Protein AF-A0A2V8QKJ3-F1 (afdb_monomer)

Mean predicted aligned error: 3.2 Å

Sequence (124 aa):
YQCDEMPAFYSRLSGLQIDMRAESPADVAAVFKAQRELGINSSLLVTVPVPADIEVPAEQLRRVLNDALAGAKRNSVGGRELTPFLLSHMSQHSGGATLRANIALLENNARVAAEIASVMSDMP

Structure (mmCIF, N/CA/C/O backbone):
data_AF-A0A2V8QKJ3-F1
#
_entry.id   AF-A0A2V8QKJ3-F1
#
loop_
_atom_site.group_PDB
_atom_site.id
_atom_site.type_symbol
_atom_site.label_atom_id
_atom_site.label_alt_id
_atom_site.label_comp_id
_atom_site.label_asym_id
_atom_site.label_entity_id
_atom_site.label_seq_id
_atom_site.pdbx_PDB_ins_code
_atom_site.Cartn_x
_atom_site.Cartn_y
_atom_site.Cartn_z
_atom_site.occupancy
_atom_site.B_iso_or_equiv
_atom_site.auth_seq_id
_atom_site.auth_comp_id
_atom_site.auth_asym_id
_atom_site.auth_atom_id
_atom_site.pdbx_PDB_model_num
ATOM 1 N N . TYR A 1 1 ? -5.511 -5.131 5.369 1.00 97.12 1 TYR A N 1
ATOM 2 C CA . TYR A 1 1 ? -6.974 -4.934 5.283 1.00 97.12 1 TYR A CA 1
ATOM 3 C C . TYR A 1 1 ? -7.511 -5.881 4.226 1.00 97.12 1 TYR A C 1
ATOM 5 O O . TYR A 1 1 ? -7.119 -5.750 3.072 1.00 97.12 1 TYR A O 1
ATOM 13 N N . GLN A 1 2 ? -8.329 -6.860 4.626 1.00 96.81 2 GLN A N 1
ATOM 14 C CA . GLN A 1 2 ? -8.912 -7.890 3.751 1.00 96.81 2 GLN A CA 1
ATOM 15 C C . GLN A 1 2 ? -7.873 -8.649 2.898 1.00 96.81 2 GLN A C 1
ATOM 17 O O . GLN A 1 2 ? -8.093 -8.958 1.726 1.00 96.81 2 GLN A O 1
ATOM 22 N N . CYS A 1 3 ? -6.702 -8.917 3.476 1.00 96.06 3 CYS A N 1
ATOM 23 C CA . CYS A 1 3 ? -5.608 -9.655 2.852 1.00 96.06 3 CYS A CA 1
ATOM 24 C C . CYS A 1 3 ? -4.853 -10.449 3.921 1.00 96.06 3 CYS A C 1
ATOM 26 O O . CYS A 1 3 ? -4.886 -10.059 5.085 1.00 96.06 3 CYS A O 1
ATOM 28 N N . ASP A 1 4 ? -4.193 -11.536 3.521 1.00 96.31 4 ASP A N 1
ATOM 29 C CA . ASP A 1 4 ? -3.352 -12.370 4.402 1.00 96.31 4 ASP A CA 1
ATOM 30 C C . ASP A 1 4 ? -1.853 -12.063 4.229 1.00 96.31 4 ASP A C 1
ATOM 32 O O . ASP A 1 4 ? -1.022 -12.392 5.071 1.00 96.31 4 ASP A O 1
ATOM 36 N N . GLU A 1 5 ? -1.505 -11.377 3.140 1.00 95.88 5 GLU A N 1
ATOM 37 C CA . GLU A 1 5 ? -0.143 -10.968 2.813 1.00 95.88 5 GLU A CA 1
ATOM 38 C C . GLU A 1 5 ? 0.003 -9.448 2.785 1.00 95.88 5 GLU A C 1
ATOM 40 O O . GLU A 1 5 ? -0.952 -8.709 2.521 1.00 95.88 5 GLU A O 1
ATOM 45 N N . MET A 1 6 ? 1.225 -8.978 3.034 1.00 95.69 6 MET A N 1
ATOM 46 C CA . MET A 1 6 ? 1.620 -7.597 2.813 1.00 95.69 6 MET A CA 1
ATOM 47 C C . MET A 1 6 ? 1.566 -7.330 1.303 1.00 95.69 6 MET A C 1
ATOM 49 O O . MET A 1 6 ? 2.325 -7.946 0.561 1.00 95.69 6 MET A O 1
ATOM 53 N N . PRO A 1 7 ? 0.723 -6.420 0.801 1.00 95.31 7 PRO A N 1
ATOM 54 C CA . PRO A 1 7 ? 0.672 -6.120 -0.623 1.00 95.31 7 PRO A CA 1
ATOM 55 C C . PRO A 1 7 ? 1.991 -5.511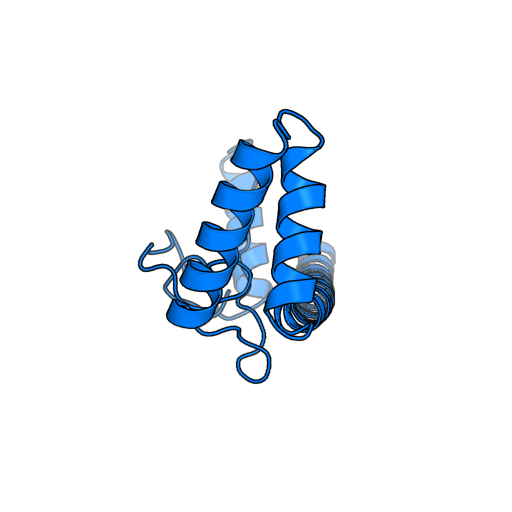 -1.114 1.00 95.31 7 PRO A C 1
ATOM 57 O O . PRO A 1 7 ? 2.537 -4.596 -0.494 1.00 95.31 7 PRO A O 1
ATOM 60 N N . ALA A 1 8 ? 2.480 -5.965 -2.267 1.00 94.38 8 ALA A N 1
ATOM 61 C CA . ALA A 1 8 ? 3.707 -5.489 -2.907 1.00 94.38 8 ALA A CA 1
ATOM 62 C C . ALA A 1 8 ? 3.470 -4.237 -3.774 1.00 94.38 8 ALA A C 1
ATOM 64 O O . ALA A 1 8 ? 3.960 -4.141 -4.902 1.00 94.38 8 ALA A O 1
ATOM 65 N N . PHE A 1 9 ? 2.715 -3.271 -3.246 1.00 94.56 9 PHE A N 1
ATOM 66 C CA . PHE A 1 9 ? 2.363 -1.999 -3.887 1.00 94.56 9 PHE A CA 1
ATOM 67 C C . PHE A 1 9 ? 1.563 -2.159 -5.198 1.00 94.56 9 PHE A C 1
ATOM 69 O O . PHE A 1 9 ? 0.349 -1.992 -5.194 1.00 94.56 9 PHE A O 1
ATOM 76 N N . TYR A 1 10 ? 2.213 -2.529 -6.305 1.00 95.69 10 TYR A N 1
ATOM 77 C CA . TYR A 1 10 ? 1.569 -2.776 -7.603 1.00 95.69 10 TYR A CA 1
ATOM 78 C C . TYR A 1 10 ? 0.996 -4.188 -7.755 1.00 95.69 10 TYR A C 1
ATOM 80 O O . TYR A 1 10 ? 0.202 -4.418 -8.666 1.00 95.69 10 TYR A O 1
ATOM 88 N N . SER A 1 11 ? 1.418 -5.120 -6.898 1.00 94.12 11 SER A N 1
ATOM 89 C CA . SER A 1 11 ? 0.922 -6.498 -6.851 1.00 94.12 11 SER A CA 1
ATOM 90 C C . SER A 1 11 ? 0.259 -6.766 -5.504 1.00 94.12 11 SER A C 1
ATOM 92 O O . SER A 1 11 ? 0.686 -6.252 -4.468 1.00 94.12 11 SER A O 1
ATOM 94 N N . ARG A 1 12 ? -0.791 -7.582 -5.501 1.00 93.81 12 ARG A N 1
ATOM 95 C CA . ARG A 1 12 ? -1.544 -7.949 -4.298 1.00 93.81 12 ARG A CA 1
ATOM 96 C C . ARG A 1 12 ? -0.787 -8.944 -3.428 1.00 93.81 12 ARG A C 1
ATOM 98 O O . ARG A 1 12 ? -0.977 -8.939 -2.217 1.00 93.81 12 ARG A O 1
ATOM 105 N N . LEU A 1 13 ? 0.058 -9.766 -4.046 1.00 91.38 13 LEU A N 1
ATOM 106 C CA . LEU A 1 13 ? 0.829 -10.817 -3.388 1.00 91.38 13 LEU A CA 1
ATOM 107 C C . LEU A 1 13 ? 2.301 -10.416 -3.283 1.00 91.38 13 LEU A C 1
ATOM 109 O O . LEU A 1 13 ? 2.878 -9.897 -4.242 1.00 91.38 13 LEU A O 1
ATOM 113 N N . SER A 1 14 ? 2.908 -10.684 -2.131 1.00 92.06 14 SER A N 1
ATOM 114 C CA . SER A 1 14 ? 4.346 -10.483 -1.896 1.00 92.06 14 SER A CA 1
ATOM 115 C C . SER A 1 14 ? 5.054 -11.740 -1.396 1.00 92.06 14 SER A C 1
ATOM 117 O O . SER A 1 14 ? 6.283 -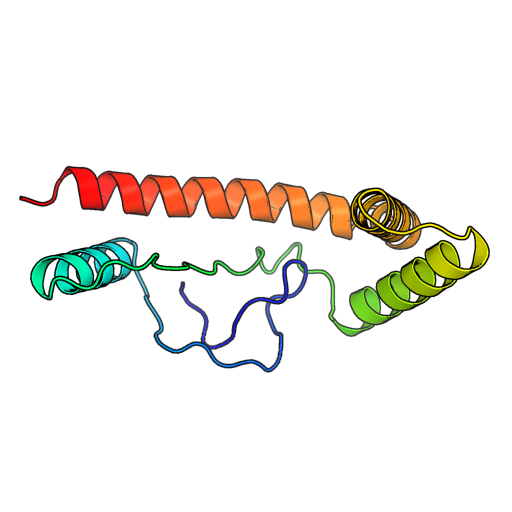11.791 -1.422 1.00 92.06 14 SER A O 1
ATOM 119 N N . GLY A 1 15 ? 4.301 -12.738 -0.927 1.00 92.75 15 GLY A N 1
ATOM 120 C CA . GLY A 1 15 ? 4.812 -13.879 -0.174 1.00 92.75 15 GLY A CA 1
ATOM 121 C C . GLY A 1 15 ? 5.1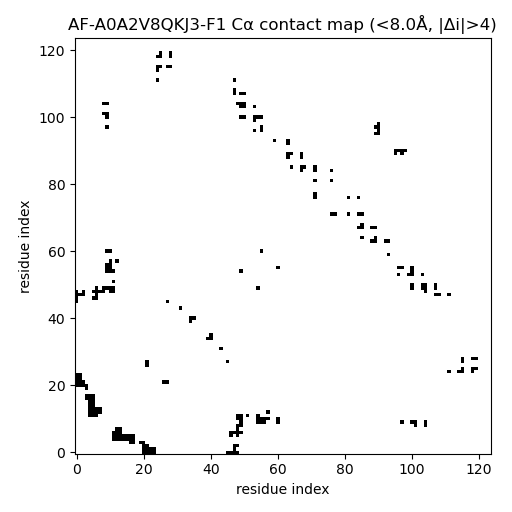55 -13.560 1.286 1.00 92.75 15 GLY A C 1
ATOM 122 O O . GLY A 1 15 ? 5.623 -14.445 2.000 1.00 92.75 15 GLY A O 1
ATOM 123 N N . LEU A 1 16 ? 4.939 -12.324 1.750 1.00 94.94 16 LEU A N 1
ATOM 124 C CA . LEU A 1 16 ? 5.169 -11.910 3.135 1.00 94.94 16 LEU A CA 1
ATOM 125 C C . LEU A 1 16 ? 3.836 -11.870 3.881 1.00 94.94 16 LEU A C 1
ATOM 127 O O . LEU A 1 16 ? 2.948 -11.108 3.510 1.00 94.94 16 LEU A O 1
ATOM 131 N N . GLN A 1 17 ? 3.695 -12.674 4.933 1.00 97.19 17 GLN A N 1
ATOM 132 C CA . GLN A 1 17 ? 2.486 -12.705 5.763 1.00 97.19 17 GLN A CA 1
ATOM 133 C C . GLN A 1 17 ? 2.349 -11.421 6.595 1.00 97.19 17 GLN A C 1
ATOM 135 O O . GLN A 1 17 ? 3.357 -10.824 6.979 1.00 97.19 17 GLN A O 1
ATOM 140 N N . ILE A 1 18 ? 1.112 -11.007 6.880 1.00 95.94 18 ILE A N 1
ATOM 141 C CA . ILE A 1 18 ? 0.839 -9.929 7.845 1.00 95.94 18 ILE A CA 1
ATOM 142 C C . ILE A 1 18 ? 0.627 -10.475 9.257 1.00 95.94 18 ILE A C 1
ATOM 144 O O . ILE A 1 18 ? 0.217 -11.619 9.437 1.00 95.94 18 ILE A O 1
ATOM 148 N N . ASP A 1 19 ? 0.839 -9.619 10.256 1.00 93.94 19 ASP A N 1
ATOM 149 C CA . ASP A 1 19 ? 0.655 -9.978 11.667 1.00 93.94 19 ASP A CA 1
ATOM 150 C C . ASP A 1 19 ? -0.821 -10.183 12.038 1.00 93.94 19 ASP A C 1
ATOM 152 O O . ASP A 1 19 ? -1.159 -11.024 12.869 1.00 93.94 19 ASP A O 1
ATOM 156 N N . MET A 1 20 ? -1.710 -9.386 11.437 1.00 95.31 20 MET A N 1
ATOM 157 C CA . MET A 1 20 ? -3.139 -9.401 11.728 1.00 95.31 20 MET A CA 1
ATOM 158 C C . MET A 1 20 ? -3.954 -8.991 10.506 1.00 95.31 20 MET A C 1
ATOM 160 O O . MET A 1 20 ? -3.683 -7.977 9.859 1.00 95.31 20 MET A O 1
ATOM 164 N N . ARG A 1 21 ? -5.016 -9.751 10.245 1.00 97.25 21 ARG A N 1
ATOM 165 C CA . ARG A 1 21 ? -6.023 -9.428 9.240 1.00 97.25 21 ARG A CA 1
ATOM 166 C C . ARG A 1 21 ? -7.197 -8.678 9.872 1.00 97.25 21 ARG A C 1
ATOM 168 O O . ARG A 1 21 ? -7.696 -9.063 10.922 1.00 97.25 21 ARG A O 1
ATOM 175 N N . ALA A 1 22 ? -7.626 -7.613 9.203 1.00 97.88 22 ALA A N 1
ATOM 176 C CA . ALA A 1 22 ? -8.810 -6.822 9.533 1.00 97.88 22 ALA A CA 1
ATOM 177 C C . ALA A 1 22 ? -9.795 -6.899 8.363 1.00 97.88 22 ALA A C 1
ATOM 179 O O . ALA A 1 22 ? -9.366 -6.732 7.216 1.00 97.88 22 ALA A O 1
ATOM 180 N N . GLU A 1 23 ? -11.076 -7.138 8.638 1.00 97.88 23 GLU A N 1
ATOM 181 C CA . GLU A 1 23 ? -12.132 -7.267 7.625 1.00 97.88 23 GLU A CA 1
ATOM 182 C C . GLU A 1 23 ? -12.900 -5.959 7.413 1.00 97.88 23 GLU A C 1
ATOM 184 O O . GLU A 1 23 ? -13.482 -5.752 6.347 1.00 97.88 23 GLU A O 1
ATOM 189 N N . SER A 1 24 ? -12.888 -5.068 8.407 1.00 98.19 24 SER A N 1
ATOM 190 C CA . SER A 1 24 ? -13.642 -3.816 8.402 1.00 98.19 24 SER A CA 1
ATOM 191 C C . SER A 1 24 ? -12.847 -2.626 8.963 1.00 98.19 24 SER A C 1
ATOM 193 O O . SER A 1 24 ? -11.852 -2.815 9.672 1.00 98.19 24 SER A O 1
ATOM 195 N N . PRO A 1 25 ? -13.269 -1.374 8.684 1.00 98.19 25 PRO A N 1
ATOM 196 C CA . PRO A 1 25 ? -12.663 -0.190 9.296 1.00 98.19 25 PRO A CA 1
ATOM 197 C C . PRO A 1 25 ? -12.780 -0.196 10.828 1.00 98.19 25 PRO A C 1
ATOM 199 O O . PRO A 1 25 ? -11.880 0.280 11.517 1.00 98.19 25 PRO A O 1
ATOM 202 N N . ALA A 1 26 ? -13.853 -0.794 11.362 1.00 97.88 26 ALA A N 1
ATOM 203 C CA . ALA A 1 26 ? -14.065 -0.953 12.797 1.00 97.88 26 ALA A CA 1
ATOM 204 C C . ALA A 1 26 ? -13.035 -1.883 13.448 1.00 97.88 26 ALA A C 1
ATOM 206 O O . ALA A 1 26 ? -12.564 -1.579 14.542 1.00 97.88 26 ALA A O 1
ATOM 207 N N . ASP A 1 27 ? -12.616 -2.952 12.765 1.00 97.88 27 ASP A N 1
ATOM 208 C CA . ASP A 1 27 ? -11.560 -3.837 13.272 1.00 97.88 27 ASP A CA 1
ATOM 209 C C . ASP A 1 27 ? -10.240 -3.072 13.426 1.00 97.88 27 ASP A C 1
ATOM 211 O O . ASP A 1 27 ? -9.564 -3.174 14.448 1.00 97.88 27 ASP A O 1
ATOM 215 N N . VAL A 1 28 ? -9.889 -2.251 12.429 1.00 97.94 28 VAL A N 1
ATOM 216 C CA . VAL A 1 28 ? -8.677 -1.419 12.469 1.00 97.94 28 VAL A CA 1
ATOM 217 C C . VAL A 1 28 ? -8.750 -0.405 13.612 1.00 97.94 28 VAL A C 1
ATOM 219 O O . VAL A 1 28 ? -7.791 -0.261 14.373 1.00 97.94 28 VAL A O 1
ATOM 222 N N . ALA A 1 29 ? -9.888 0.278 13.754 1.00 97.06 29 ALA A N 1
ATOM 223 C CA . ALA A 1 29 ? -10.110 1.252 14.817 1.00 97.06 29 ALA A CA 1
ATOM 224 C C . ALA A 1 29 ? -10.027 0.606 16.214 1.00 97.06 29 ALA A C 1
ATOM 226 O O . ALA A 1 29 ? -9.402 1.165 17.116 1.00 97.06 29 ALA A O 1
ATOM 227 N N . ALA A 1 30 ? -10.572 -0.604 16.381 1.00 96.25 30 ALA A N 1
ATOM 228 C CA . ALA A 1 30 ? -10.493 -1.367 17.624 1.00 96.25 30 ALA A CA 1
ATOM 229 C C . ALA A 1 30 ? -9.047 -1.744 17.987 1.00 96.25 30 ALA A C 1
ATOM 231 O O . ALA A 1 30 ? -8.639 -1.561 19.134 1.00 96.25 30 ALA A O 1
ATOM 232 N N . VAL A 1 31 ? -8.247 -2.199 17.014 1.00 96.19 31 VAL A N 1
ATOM 233 C CA . VAL A 1 31 ? -6.815 -2.488 17.221 1.00 96.19 31 VAL A CA 1
ATOM 234 C C . VAL A 1 31 ? -6.064 -1.228 17.640 1.00 96.19 31 VAL A C 1
ATOM 236 O O . VAL A 1 31 ? -5.287 -1.258 18.596 1.00 96.19 31 VAL A O 1
ATOM 239 N N . PHE A 1 32 ? -6.312 -0.107 16.961 1.00 95.94 32 PHE A N 1
ATOM 240 C CA . PHE A 1 32 ? -5.680 1.162 17.306 1.00 95.94 32 PHE A CA 1
ATOM 241 C C . PHE A 1 32 ? -6.069 1.638 18.713 1.00 95.94 32 PHE A C 1
ATOM 243 O O . PHE A 1 32 ? -5.197 2.052 19.477 1.00 95.94 32 PHE A O 1
ATOM 250 N N . LYS A 1 33 ? -7.349 1.539 19.095 1.00 94.88 33 LYS A N 1
ATOM 251 C CA . LYS A 1 33 ? -7.818 1.884 20.445 1.00 94.88 33 LYS A CA 1
ATOM 252 C C . LYS A 1 33 ? -7.160 1.008 21.510 1.00 94.88 33 LYS A C 1
ATOM 254 O O . LYS A 1 33 ? -6.582 1.547 22.450 1.00 94.88 33 LYS A O 1
ATOM 259 N N . ALA A 1 34 ? -7.147 -0.310 21.318 1.00 95.38 34 ALA A N 1
ATOM 260 C CA . ALA A 1 34 ? -6.492 -1.237 22.240 1.00 95.38 34 ALA A CA 1
ATOM 261 C C . ALA A 1 34 ? -4.991 -0.931 22.390 1.00 95.38 34 ALA A C 1
ATOM 263 O O . ALA A 1 34 ? -4.464 -0.919 23.502 1.00 95.38 34 ALA A O 1
ATOM 264 N N . GLN A 1 35 ? -4.302 -0.605 21.289 1.00 95.75 35 GLN A N 1
ATOM 265 C CA . GLN A 1 35 ? -2.904 -0.168 21.322 1.00 95.75 35 GLN A CA 1
ATOM 266 C C . GLN A 1 35 ? -2.716 1.067 22.226 1.00 95.75 35 GLN A C 1
ATOM 268 O O . GLN A 1 35 ? -1.766 1.109 23.011 1.00 95.75 35 GLN A O 1
ATOM 273 N N . ARG A 1 36 ? -3.620 2.057 22.150 1.00 94.62 36 ARG A N 1
ATOM 274 C CA . ARG A 1 36 ? -3.573 3.264 22.998 1.00 94.62 36 ARG A CA 1
ATOM 275 C C . ARG A 1 36 ? -3.867 2.966 24.462 1.00 94.62 36 ARG A C 1
ATOM 277 O O . ARG A 1 36 ? -3.141 3.455 25.322 1.00 94.62 36 ARG A O 1
ATOM 284 N N . GLU A 1 37 ? -4.889 2.166 24.743 1.00 95.88 37 GLU A N 1
ATOM 285 C CA . GLU A 1 37 ? -5.290 1.795 26.108 1.00 95.88 37 GLU A CA 1
ATOM 286 C C . GLU A 1 37 ? -4.196 1.006 26.840 1.00 95.88 37 GLU A C 1
ATOM 288 O O . GLU A 1 37 ? -4.013 1.168 28.045 1.00 95.88 37 GLU A O 1
ATOM 293 N N . LEU A 1 38 ? -3.405 0.217 26.106 1.00 97.31 38 LEU A N 1
ATOM 294 C CA . LEU A 1 38 ? -2.231 -0.489 26.630 1.00 97.31 38 LEU A CA 1
ATOM 295 C C . LEU A 1 38 ? -0.985 0.403 26.788 1.00 97.31 38 LEU A C 1
ATOM 297 O O . LEU A 1 38 ? 0.064 -0.081 27.211 1.00 97.31 38 LEU A O 1
ATOM 301 N N . GLY A 1 39 ? -1.058 1.689 26.430 1.00 97.12 39 GLY A N 1
ATOM 302 C CA . GLY A 1 39 ? 0.080 2.611 26.489 1.00 97.12 39 GLY A CA 1
ATOM 303 C C . GLY A 1 39 ? 1.174 2.325 25.452 1.00 97.12 39 GLY A C 1
ATOM 304 O O . GLY A 1 39 ? 2.314 2.765 25.621 1.00 97.12 39 GLY A O 1
ATOM 305 N N . ILE A 1 40 ? 0.862 1.591 24.377 1.00 97.06 40 ILE A N 1
ATOM 306 C CA . ILE A 1 40 ? 1.821 1.260 23.318 1.00 97.06 40 ILE A CA 1
ATOM 307 C C . ILE A 1 40 ? 1.961 2.461 22.373 1.00 97.06 40 ILE A C 1
ATOM 309 O O . ILE A 1 40 ? 1.112 2.743 21.525 1.00 97.06 40 ILE A O 1
ATOM 313 N N . ASN A 1 41 ? 3.081 3.170 22.495 1.00 93.69 41 ASN A N 1
ATOM 314 C CA . ASN A 1 41 ? 3.376 4.370 21.713 1.00 93.69 41 ASN A CA 1
ATOM 315 C C . ASN A 1 41 ? 4.092 4.048 20.390 1.00 93.69 41 ASN A C 1
ATOM 317 O O . ASN A 1 41 ? 5.248 4.416 20.194 1.00 93.69 41 ASN A O 1
ATOM 321 N N . SER A 1 42 ? 3.406 3.370 19.470 1.00 94.38 42 SER A N 1
ATOM 322 C CA . SER A 1 42 ? 3.904 3.097 18.110 1.00 94.38 42 SER A CA 1
ATOM 323 C C . SER A 1 42 ? 2.832 3.355 17.050 1.00 94.38 42 SER A C 1
ATOM 325 O O . SER A 1 42 ? 1.668 3.538 17.382 1.00 94.38 42 SER A O 1
ATOM 327 N N . SER A 1 43 ? 3.197 3.426 15.771 1.00 94.81 43 SER A N 1
ATOM 328 C CA . SER A 1 43 ? 2.221 3.561 14.679 1.00 94.81 43 SER A CA 1
ATOM 329 C C . SER A 1 43 ? 1.569 2.218 14.340 1.00 94.81 43 SER A C 1
ATOM 331 O O . SER A 1 43 ? 2.192 1.171 14.498 1.00 94.81 43 SER A O 1
ATOM 333 N N . LEU A 1 44 ? 0.338 2.258 13.823 1.00 95.56 44 LEU A N 1
ATOM 334 C CA . LEU A 1 44 ? -0.318 1.115 13.186 1.00 95.56 44 LEU A CA 1
ATOM 335 C C . LEU A 1 44 ? -0.213 1.273 11.664 1.00 95.56 44 LEU A C 1
ATOM 337 O O . LEU A 1 44 ? -0.743 2.233 11.105 1.00 95.56 44 LEU A O 1
ATOM 341 N N . LEU A 1 45 ? 0.480 0.351 10.994 1.00 96.94 45 LEU A N 1
ATOM 342 C CA . LEU A 1 45 ? 0.555 0.320 9.534 1.00 96.94 45 LEU A CA 1
ATOM 343 C C . LEU A 1 45 ? -0.607 -0.507 8.980 1.00 96.94 45 LEU A C 1
ATOM 345 O O . LEU A 1 45 ? -0.654 -1.720 9.163 1.00 96.94 45 LEU A O 1
ATOM 349 N N . VAL A 1 46 ? -1.521 0.143 8.263 1.00 97.62 46 VAL A N 1
ATOM 350 C CA . VAL A 1 46 ? -2.630 -0.528 7.578 1.00 97.62 46 VAL A CA 1
ATOM 351 C C . VAL A 1 46 ? -2.268 -0.690 6.113 1.00 97.62 46 VAL A C 1
ATOM 353 O O . VAL A 1 46 ? -2.158 0.286 5.374 1.00 97.62 46 VAL A O 1
ATOM 356 N N . THR A 1 47 ? -2.085 -1.929 5.680 1.00 97.00 47 THR A N 1
ATOM 357 C CA . THR A 1 47 ? -1.829 -2.238 4.277 1.00 97.00 47 THR A CA 1
ATOM 358 C C . THR A 1 47 ? -3.133 -2.541 3.548 1.00 97.00 47 THR A C 1
ATOM 360 O O . THR A 1 47 ? -3.979 -3.299 4.035 1.00 97.00 47 THR A O 1
ATOM 363 N N . VAL A 1 48 ? -3.311 -1.943 2.372 1.00 97.25 48 VAL A N 1
ATOM 364 C CA . VAL A 1 48 ? -4.489 -2.139 1.521 1.00 97.25 48 VAL A CA 1
ATOM 365 C C . VAL A 1 48 ? -4.003 -2.632 0.158 1.00 97.25 48 VAL A C 1
ATOM 367 O O . VAL A 1 48 ? -3.128 -2.000 -0.435 1.00 97.25 48 VAL A O 1
ATOM 370 N N . PRO A 1 49 ? -4.499 -3.776 -0.339 1.00 96.56 49 PRO A N 1
ATOM 371 C CA . PRO A 1 49 ? -4.074 -4.285 -1.633 1.00 96.56 49 PRO A CA 1
ATOM 372 C C . PRO A 1 49 ? -4.592 -3.398 -2.771 1.00 96.56 49 PRO A C 1
ATOM 374 O O . PRO A 1 49 ? -5.699 -2.859 -2.702 1.00 96.56 49 PRO A O 1
ATOM 377 N N . VAL A 1 50 ? -3.807 -3.288 -3.845 1.00 96.56 50 VAL A N 1
ATOM 378 C CA . VAL A 1 50 ? -4.249 -2.662 -5.101 1.00 96.56 50 VAL A CA 1
ATOM 379 C C . VAL A 1 50 ? -5.530 -3.345 -5.614 1.00 96.56 50 VAL A C 1
ATOM 381 O O . VAL A 1 50 ? -5.669 -4.566 -5.443 1.00 96.56 50 VAL A O 1
ATOM 384 N N . PRO A 1 51 ? -6.485 -2.609 -6.218 1.00 95.56 51 PRO A N 1
ATOM 385 C CA . PRO A 1 51 ? -7.648 -3.220 -6.858 1.00 95.56 51 PRO A CA 1
ATOM 386 C C . PRO A 1 51 ? -7.240 -4.326 -7.846 1.00 95.56 51 PRO A C 1
ATOM 388 O O . PRO A 1 51 ? -6.245 -4.203 -8.557 1.00 95.56 51 PRO A O 1
ATOM 391 N N . ALA A 1 52 ? -7.966 -5.446 -7.839 1.00 94.75 52 ALA A N 1
ATOM 392 C CA . ALA A 1 52 ? -7.562 -6.655 -8.566 1.00 94.75 52 ALA A CA 1
ATOM 393 C C . ALA A 1 52 ? -7.585 -6.486 -10.095 1.00 94.75 52 ALA A C 1
ATOM 395 O O . ALA A 1 52 ? -6.824 -7.133 -10.805 1.00 94.75 52 ALA A O 1
ATOM 396 N N . ASP A 1 53 ? -8.439 -5.602 -10.597 1.00 95.38 53 ASP A N 1
ATOM 397 C CA . ASP A 1 53 ? -8.601 -5.272 -12.012 1.00 95.38 53 ASP A CA 1
ATOM 398 C C . ASP A 1 53 ? -7.457 -4.418 -12.581 1.00 95.38 53 ASP A C 1
ATOM 400 O O . ASP A 1 53 ? -7.252 -4.399 -13.796 1.00 95.38 53 ASP A O 1
ATOM 404 N N . ILE A 1 54 ? -6.694 -3.739 -11.719 1.00 96.00 54 ILE A N 1
ATOM 405 C CA . ILE A 1 54 ? -5.576 -2.866 -12.111 1.00 96.00 54 ILE A CA 1
ATOM 406 C C . ILE A 1 54 ? -4.217 -3.359 -11.592 1.00 96.00 54 ILE A C 1
ATOM 408 O O . ILE A 1 54 ? -3.207 -2.664 -11.717 1.00 96.00 54 ILE A O 1
ATOM 412 N N . GLU A 1 55 ? -4.178 -4.561 -11.016 1.00 96.00 55 GLU A N 1
ATOM 413 C CA . GLU A 1 55 ? -2.953 -5.183 -10.525 1.00 96.00 55 GLU A CA 1
ATOM 414 C C . GLU A 1 55 ? -1.914 -5.348 -11.648 1.00 96.00 55 GLU A C 1
ATOM 416 O O . GLU A 1 55 ? -2.220 -5.785 -12.760 1.00 96.00 55 GLU A O 1
ATOM 421 N N . VAL A 1 56 ? -0.647 -5.048 -11.344 1.00 95.56 56 VAL A N 1
ATOM 422 C CA . VAL A 1 56 ? 0.480 -5.406 -12.210 1.00 95.56 56 VAL A CA 1
ATOM 423 C C . VAL A 1 56 ? 0.982 -6.791 -11.794 1.00 95.56 56 VAL A C 1
ATOM 425 O O . VAL A 1 56 ? 1.439 -6.942 -10.657 1.00 95.56 56 VAL A O 1
ATOM 428 N N . PRO A 1 57 ? 0.970 -7.803 -12.683 1.00 92.19 57 PRO A N 1
ATOM 429 C CA . PRO A 1 57 ? 1.449 -9.141 -12.351 1.00 92.19 57 PRO A CA 1
ATOM 430 C C . PRO A 1 57 ? 2.897 -9.130 -11.856 1.00 92.19 57 PRO A C 1
ATOM 432 O O . PRO A 1 57 ? 3.756 -8.478 -12.457 1.00 92.19 57 PRO A O 1
ATOM 435 N N . ALA A 1 58 ? 3.195 -9.916 -10.819 1.00 88.94 58 ALA A N 1
ATOM 436 C CA . ALA A 1 58 ? 4.512 -9.942 -10.174 1.00 88.94 58 ALA A CA 1
ATOM 437 C C . ALA A 1 58 ? 5.672 -10.189 -11.160 1.00 88.94 58 ALA A C 1
ATOM 439 O O . ALA A 1 58 ? 6.714 -9.540 -11.084 1.00 88.94 58 ALA A O 1
ATOM 440 N N . GLU A 1 59 ? 5.485 -11.072 -12.145 1.00 90.44 59 GLU A N 1
ATOM 441 C CA . GLU A 1 59 ? 6.492 -11.351 -13.180 1.00 90.44 59 GLU A CA 1
ATOM 442 C C . GLU A 1 59 ? 6.712 -10.175 -14.145 1.00 90.44 59 GLU A C 1
ATOM 444 O O . GLU A 1 59 ? 7.827 -9.933 -14.612 1.00 90.44 59 GLU A O 1
ATOM 449 N N . GLN A 1 60 ? 5.666 -9.406 -14.459 1.00 91.50 60 GLN A N 1
ATOM 450 C CA . GLN A 1 60 ? 5.819 -8.169 -15.225 1.00 91.50 60 GLN A CA 1
ATOM 451 C C . GLN A 1 60 ? 6.535 -7.109 -14.387 1.00 91.50 60 GLN A C 1
ATOM 453 O O . GLN A 1 60 ? 7.481 -6.492 -14.877 1.00 91.50 60 GLN A O 1
ATOM 458 N N . LEU A 1 61 ? 6.128 -6.944 -13.125 1.00 92.38 61 LEU A N 1
ATOM 459 C CA . LEU A 1 61 ? 6.718 -5.985 -12.199 1.00 92.38 61 LEU A CA 1
ATOM 460 C C . LEU A 1 61 ? 8.215 -6.247 -11.983 1.00 92.38 61 LEU A C 1
ATOM 462 O O . LEU A 1 61 ? 9.023 -5.324 -12.079 1.00 92.38 61 LEU A O 1
ATOM 466 N N . ARG A 1 62 ? 8.597 -7.511 -11.762 1.00 92.88 62 ARG A N 1
ATOM 467 C CA . ARG A 1 62 ? 9.994 -7.920 -11.567 1.00 92.88 62 ARG A CA 1
ATOM 468 C C . ARG A 1 62 ? 10.856 -7.595 -12.783 1.00 92.88 62 ARG A C 1
ATOM 470 O O . ARG A 1 62 ? 11.967 -7.098 -12.617 1.00 92.88 62 ARG A O 1
ATOM 477 N N . ARG A 1 63 ? 10.345 -7.828 -13.998 1.00 94.94 63 ARG A N 1
ATOM 478 C CA . ARG A 1 63 ? 11.049 -7.474 -15.241 1.00 94.94 63 ARG A CA 1
ATOM 479 C C . ARG A 1 63 ? 11.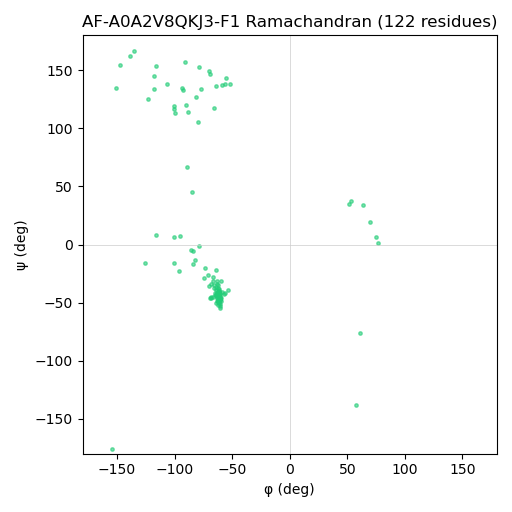304 -5.969 -15.332 1.00 94.94 63 ARG A C 1
ATOM 481 O O . ARG A 1 63 ? 12.459 -5.565 -15.414 1.00 94.94 63 ARG A O 1
ATOM 488 N N . VAL A 1 64 ? 10.260 -5.143 -15.219 1.00 96.06 64 VAL A N 1
ATOM 489 C CA . VAL A 1 64 ? 10.416 -3.682 -15.360 1.00 96.06 64 VAL A CA 1
ATOM 490 C C . VAL A 1 64 ? 11.236 -3.054 -14.228 1.00 96.06 64 VAL A C 1
ATOM 492 O O . VAL A 1 64 ? 11.940 -2.074 -14.467 1.00 96.06 64 VAL A O 1
ATOM 495 N N . LEU A 1 65 ? 11.185 -3.612 -13.012 1.00 96.19 65 LEU A N 1
ATOM 496 C CA . LEU A 1 65 ? 12.014 -3.172 -11.888 1.00 96.19 65 LEU A CA 1
ATOM 497 C C . LEU A 1 65 ? 13.494 -3.499 -12.119 1.00 96.19 65 LEU A C 1
ATOM 499 O O . LEU A 1 65 ? 14.344 -2.636 -11.914 1.00 96.19 65 LEU A O 1
ATOM 503 N N . ASN A 1 66 ? 13.810 -4.715 -12.570 1.00 97.38 66 ASN A N 1
ATOM 504 C CA . ASN A 1 66 ? 15.187 -5.104 -12.878 1.00 97.38 66 ASN A CA 1
ATOM 505 C C . ASN A 1 66 ? 15.777 -4.234 -13.995 1.00 97.38 66 ASN A C 1
ATOM 507 O O . ASN A 1 66 ? 16.911 -3.762 -13.874 1.00 97.38 66 ASN A O 1
ATOM 511 N N . ASP A 1 67 ? 14.991 -3.957 -15.036 1.00 97.31 67 ASP A N 1
ATOM 512 C CA . ASP A 1 67 ? 15.397 -3.063 -16.120 1.00 97.31 67 ASP A CA 1
ATOM 513 C C . ASP A 1 67 ? 15.632 -1.633 -15.612 1.00 97.31 67 ASP A C 1
ATOM 515 O O . ASP A 1 67 ? 16.639 -1.010 -15.964 1.00 97.31 67 ASP A O 1
ATOM 519 N N . ALA A 1 68 ? 14.761 -1.135 -14.727 1.00 97.69 68 ALA A N 1
ATOM 520 C CA . ALA A 1 68 ? 14.904 0.178 -14.102 1.00 97.69 68 ALA A CA 1
ATOM 521 C C . ALA A 1 68 ? 16.149 0.265 -13.204 1.00 97.69 68 ALA A C 1
ATOM 523 O O . ALA A 1 68 ? 16.902 1.232 -13.293 1.00 97.69 68 ALA A O 1
ATOM 524 N N . LEU A 1 69 ? 16.428 -0.754 -12.387 1.00 98.06 69 LEU A N 1
ATOM 525 C CA . LEU A 1 69 ? 17.633 -0.816 -11.552 1.00 98.06 69 LEU A CA 1
ATOM 526 C C . LEU A 1 69 ? 18.909 -0.850 -12.405 1.00 98.06 69 LEU A C 1
ATOM 528 O O . LEU A 1 69 ? 19.878 -0.145 -12.112 1.00 98.06 69 LEU A O 1
ATOM 532 N N . ALA A 1 70 ? 18.904 -1.617 -13.498 1.00 97.94 70 ALA A N 1
ATOM 533 C CA . ALA A 1 70 ? 20.005 -1.629 -14.455 1.00 97.94 70 ALA A CA 1
ATOM 534 C C . ALA A 1 70 ? 20.173 -0.259 -15.138 1.00 97.94 70 ALA A C 1
ATOM 536 O O . ALA A 1 70 ? 21.299 0.207 -15.321 1.00 97.94 70 ALA A O 1
ATOM 537 N N . GLY A 1 71 ? 19.066 0.411 -15.473 1.00 97.38 71 GLY A N 1
ATOM 538 C CA . GLY A 1 71 ? 19.047 1.780 -15.985 1.00 97.38 71 GLY A CA 1
ATOM 539 C C . GLY A 1 71 ? 19.645 2.786 -15.004 1.00 97.38 71 GLY A C 1
ATOM 540 O O . GLY A 1 71 ? 20.505 3.573 -15.399 1.00 97.38 71 GLY A O 1
ATOM 541 N N . ALA A 1 72 ? 19.264 2.724 -13.729 1.00 98.19 72 ALA A N 1
ATOM 542 C CA . ALA A 1 72 ? 19.784 3.609 -12.689 1.00 98.19 72 ALA A CA 1
ATOM 543 C C . ALA A 1 72 ? 21.299 3.435 -12.534 1.00 98.19 72 ALA A C 1
ATOM 545 O O . ALA A 1 72 ? 22.038 4.418 -12.527 1.00 98.19 72 ALA A O 1
ATOM 546 N N . LYS A 1 73 ? 21.775 2.181 -12.524 1.00 97.75 73 LYS A N 1
ATOM 547 C CA . LYS A 1 73 ? 23.206 1.860 -12.457 1.00 97.75 73 LYS A CA 1
ATOM 548 C C . LYS A 1 73 ? 23.984 2.401 -13.660 1.00 97.75 73 LYS A C 1
ATOM 550 O O . LYS A 1 73 ? 25.052 2.971 -13.470 1.00 97.75 73 LYS A O 1
ATOM 555 N N . ARG A 1 74 ? 23.463 2.249 -14.886 1.00 97.69 74 ARG A N 1
ATOM 556 C CA . ARG A 1 74 ? 24.110 2.775 -16.107 1.00 97.69 74 ARG A CA 1
ATOM 557 C C . ARG A 1 74 ? 24.227 4.298 -16.106 1.00 97.69 74 ARG A C 1
ATOM 559 O O . ARG A 1 74 ? 25.199 4.823 -16.630 1.00 97.69 74 ARG A O 1
ATOM 566 N N . ASN A 1 75 ? 23.245 4.985 -15.528 1.00 96.62 75 ASN A N 1
ATOM 567 C CA . ASN A 1 75 ? 23.192 6.445 -15.474 1.00 96.62 75 ASN A CA 1
ATOM 568 C C . ASN A 1 75 ? 23.765 7.023 -14.167 1.00 96.62 75 ASN A C 1
ATOM 570 O O . ASN A 1 75 ? 23.633 8.220 -13.930 1.00 96.62 75 ASN A O 1
ATOM 574 N N . SER A 1 76 ? 24.374 6.193 -13.310 1.00 97.69 76 SER A N 1
ATOM 575 C CA . SER A 1 76 ? 24.891 6.595 -11.992 1.00 97.69 76 SER A CA 1
ATOM 576 C C . SER A 1 76 ? 23.862 7.345 -11.130 1.00 97.69 76 SER A C 1
ATOM 578 O O . SER A 1 76 ? 24.210 8.248 -10.370 1.00 97.69 76 SER A O 1
ATOM 580 N N . VAL A 1 77 ? 22.583 6.975 -11.243 1.00 98.00 77 VAL A N 1
ATOM 581 C CA . VAL A 1 77 ? 21.492 7.568 -10.462 1.00 98.00 77 VAL A CA 1
ATOM 582 C C . VAL A 1 77 ? 21.447 6.912 -9.086 1.00 98.00 77 VAL A C 1
ATOM 584 O O . VAL A 1 77 ? 21.360 5.690 -8.969 1.00 98.00 77 VAL A O 1
ATOM 587 N N . GLY A 1 78 ? 21.478 7.728 -8.036 1.00 95.81 78 GLY A N 1
ATOM 588 C CA . GLY A 1 78 ? 21.468 7.268 -6.651 1.00 95.81 78 GLY A CA 1
ATOM 589 C C . GLY A 1 78 ? 20.897 8.307 -5.691 1.00 95.81 78 GLY A C 1
ATOM 590 O O . GLY A 1 78 ? 20.434 9.376 -6.094 1.00 95.81 78 GLY A O 1
ATOM 591 N N . GLY A 1 79 ? 20.926 7.985 -4.397 1.00 96.06 79 GLY A N 1
ATOM 592 C CA . GLY A 1 79 ? 20.385 8.851 -3.350 1.00 96.06 79 GLY A CA 1
ATOM 593 C C . GLY A 1 79 ? 18.903 9.162 -3.573 1.00 96.06 79 GLY A C 1
ATOM 594 O O . GLY A 1 79 ? 18.123 8.292 -3.957 1.00 96.06 79 GLY A O 1
ATOM 595 N N . ARG A 1 80 ? 18.517 10.422 -3.355 1.00 95.69 80 ARG A N 1
ATOM 596 C CA . ARG A 1 80 ? 17.123 10.877 -3.480 1.00 95.69 80 ARG A CA 1
ATOM 597 C C . ARG A 1 80 ? 16.546 10.771 -4.901 1.00 95.69 80 ARG A C 1
ATOM 599 O O . ARG A 1 80 ? 15.331 10.718 -5.046 1.00 95.69 80 ARG A O 1
ATOM 606 N N . GLU A 1 81 ? 17.397 10.728 -5.929 1.00 97.25 81 GLU A N 1
ATOM 607 C CA . GLU A 1 81 ? 16.978 10.680 -7.340 1.00 97.25 81 GLU A CA 1
ATOM 608 C C . GLU A 1 81 ? 16.623 9.257 -7.799 1.00 97.25 81 GLU A C 1
ATOM 610 O O . GLU A 1 81 ? 15.993 9.072 -8.841 1.00 97.25 81 GLU A O 1
ATOM 615 N N . LEU A 1 82 ? 16.990 8.239 -7.010 1.00 97.50 82 LEU A N 1
ATOM 616 C CA . LEU A 1 82 ? 16.744 6.843 -7.354 1.00 97.50 82 LEU A CA 1
ATOM 617 C C . LEU A 1 82 ? 15.246 6.542 -7.463 1.00 97.50 82 LEU A C 1
ATOM 619 O O . LEU A 1 82 ? 14.805 6.019 -8.482 1.00 97.50 82 LEU A O 1
ATOM 623 N N . THR A 1 83 ? 14.448 6.892 -6.454 1.00 96.31 83 THR A N 1
ATOM 624 C CA . THR A 1 83 ? 13.010 6.578 -6.457 1.00 96.31 83 THR A CA 1
ATOM 625 C C . THR A 1 83 ? 12.260 7.255 -7.614 1.00 96.31 83 THR A C 1
ATOM 627 O O . THR A 1 83 ? 11.566 6.538 -8.339 1.00 96.31 83 THR A O 1
ATOM 630 N N . PRO A 1 84 ? 12.412 8.573 -7.877 1.00 96.81 84 PRO A N 1
ATOM 631 C CA . PR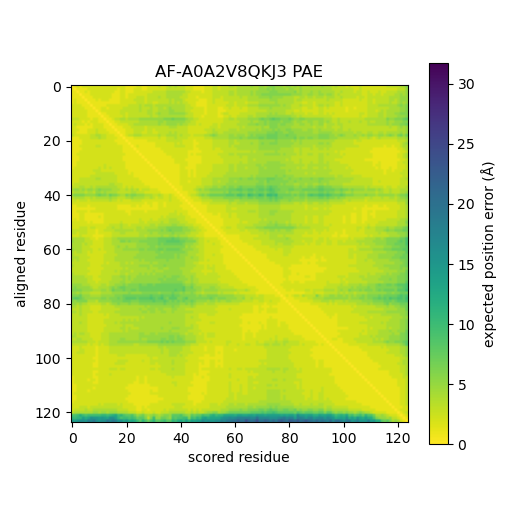O A 1 84 ? 11.808 9.207 -9.052 1.00 96.81 84 PRO A CA 1
ATOM 632 C C . PRO A 1 84 ? 12.213 8.542 -10.372 1.00 96.81 84 PRO A C 1
ATOM 634 O O . PRO A 1 84 ? 11.360 8.314 -11.234 1.00 96.81 84 PRO A O 1
ATOM 637 N N . PHE A 1 85 ? 13.492 8.177 -10.515 1.00 97.94 85 PHE A N 1
ATOM 638 C CA . PHE A 1 85 ? 13.985 7.480 -11.700 1.00 97.94 85 PHE A CA 1
ATOM 639 C C . PHE A 1 85 ? 13.311 6.116 -11.881 1.00 97.94 85 PHE A C 1
ATOM 641 O O . PHE A 1 85 ? 12.801 5.830 -12.964 1.00 97.94 85 PHE A O 1
ATOM 648 N N . LEU A 1 86 ? 13.267 5.289 -10.829 1.00 97.62 86 LEU A N 1
ATOM 649 C CA . LEU A 1 86 ? 12.664 3.956 -10.889 1.00 97.62 86 LEU A CA 1
ATOM 650 C C . LEU A 1 86 ? 11.177 4.035 -11.249 1.00 97.62 86 LEU A C 1
ATOM 652 O O . LEU A 1 86 ? 10.737 3.342 -12.163 1.00 97.62 86 LEU A O 1
ATOM 656 N N . LEU A 1 87 ? 10.417 4.915 -10.592 1.00 96.56 87 LEU A N 1
ATOM 657 C CA . LEU A 1 87 ? 8.983 5.076 -10.849 1.00 96.56 87 LEU A CA 1
ATOM 658 C C . LEU A 1 87 ? 8.703 5.534 -12.288 1.00 96.56 87 LEU A C 1
ATOM 660 O O . LEU A 1 87 ? 7.834 4.969 -12.957 1.00 96.56 87 LEU A O 1
ATOM 664 N N . SER A 1 88 ? 9.466 6.515 -12.782 1.00 97.00 88 SER A N 1
ATOM 665 C CA . SER A 1 88 ? 9.351 7.006 -14.160 1.00 97.00 88 SER A CA 1
ATOM 666 C C . SER A 1 88 ? 9.687 5.912 -15.177 1.00 97.00 88 SER A C 1
ATOM 668 O O . SER A 1 88 ? 8.898 5.629 -16.081 1.00 97.00 88 SER A O 1
ATOM 670 N N . HIS A 1 89 ? 10.812 5.219 -14.979 1.00 97.38 89 HIS A N 1
ATOM 671 C CA . HIS A 1 89 ? 11.259 4.144 -15.861 1.00 97.38 89 HIS A CA 1
ATOM 672 C C . HIS A 1 89 ? 10.254 2.988 -15.902 1.00 97.38 89 HIS A C 1
ATOM 674 O O . HIS A 1 89 ? 9.899 2.512 -16.982 1.00 97.38 89 HIS A O 1
ATOM 680 N N . MET A 1 90 ? 9.762 2.549 -14.741 1.00 97.38 90 MET A N 1
ATOM 681 C CA . MET A 1 90 ? 8.771 1.477 -14.640 1.00 97.38 90 MET A CA 1
ATOM 682 C C . MET A 1 90 ? 7.441 1.867 -15.293 1.00 97.38 90 MET A C 1
ATOM 684 O O . MET A 1 90 ? 6.825 1.032 -15.952 1.00 97.38 90 MET A O 1
ATOM 688 N N 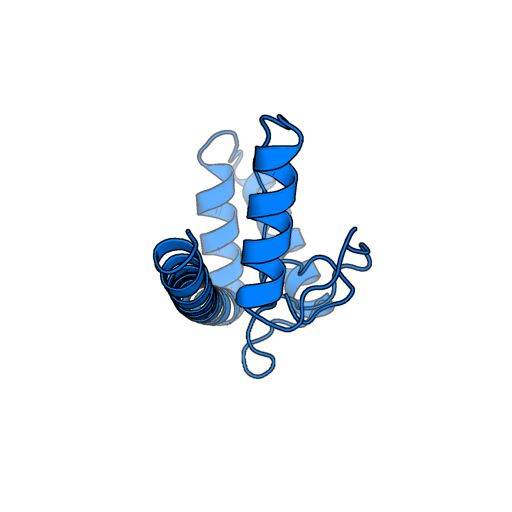. SER A 1 91 ? 7.009 3.126 -15.168 1.00 96.94 91 SER A N 1
ATOM 689 C CA . SER A 1 91 ? 5.815 3.634 -15.859 1.00 96.94 91 SER A CA 1
ATOM 690 C C . SER A 1 91 ? 5.965 3.552 -17.377 1.00 96.94 91 SER A C 1
ATOM 692 O O . SER A 1 91 ? 5.123 2.955 -18.052 1.00 96.94 91 SER A O 1
ATOM 694 N N . GLN A 1 92 ? 7.078 4.055 -17.914 1.00 96.50 92 GLN A N 1
ATOM 695 C CA . GLN A 1 92 ? 7.353 4.038 -19.353 1.00 96.50 92 GLN A CA 1
ATOM 696 C C . GLN A 1 92 ? 7.409 2.607 -19.910 1.00 96.50 92 GLN A C 1
ATOM 698 O O . GLN A 1 92 ? 6.749 2.298 -20.900 1.00 96.50 92 GLN A O 1
ATOM 703 N N . HIS A 1 93 ? 8.133 1.709 -19.238 1.00 95.50 93 HIS A N 1
ATOM 704 C CA . HIS A 1 93 ? 8.389 0.351 -19.732 1.00 95.50 93 HIS A CA 1
ATOM 705 C C . HIS A 1 93 ? 7.268 -0.651 -19.411 1.00 95.50 93 HIS A C 1
ATOM 707 O O . HIS A 1 93 ? 7.299 -1.783 -19.887 1.00 95.50 93 HIS A O 1
ATOM 713 N N . SER A 1 94 ? 6.252 -0.246 -18.644 1.00 95.00 94 SER A N 1
ATOM 714 C CA . SER A 1 94 ? 5.038 -1.038 -18.406 1.00 95.00 94 SER A CA 1
ATOM 715 C C . SER A 1 94 ? 3.842 -0.597 -19.260 1.00 95.00 94 SER A C 1
ATOM 717 O O . SER A 1 94 ? 2.728 -1.070 -19.033 1.00 95.00 94 SER A O 1
ATOM 719 N N . GLY A 1 95 ? 4.024 0.333 -20.209 1.00 94.56 95 GLY A N 1
ATOM 720 C CA . GLY A 1 95 ? 2.906 0.920 -20.961 1.00 94.56 95 GLY A CA 1
ATOM 721 C C . GLY A 1 95 ? 1.946 1.709 -20.057 1.00 94.56 95 GLY A C 1
ATOM 722 O O . GLY A 1 95 ? 0.723 1.673 -20.229 1.00 94.56 95 GLY A O 1
ATOM 723 N N . GLY A 1 96 ? 2.491 2.353 -19.021 1.00 95.44 96 GLY A N 1
ATOM 724 C CA . GLY A 1 96 ? 1.747 3.107 -18.015 1.00 95.44 96 GLY A CA 1
ATOM 725 C C . GLY A 1 96 ? 0.988 2.253 -16.995 1.00 95.44 96 GLY A C 1
ATOM 726 O O . GLY A 1 96 ? 0.235 2.816 -16.203 1.00 95.44 96 GLY A O 1
ATOM 727 N N . ALA A 1 97 ? 1.147 0.923 -16.987 1.00 95.75 97 ALA A N 1
ATOM 728 C CA . ALA A 1 97 ? 0.428 0.053 -16.053 1.00 95.75 97 ALA A CA 1
ATOM 729 C C . ALA A 1 97 ? 0.762 0.369 -14.589 1.00 95.75 97 ALA A C 1
ATOM 731 O O . ALA A 1 97 ? -0.150 0.493 -13.776 1.00 95.75 97 ALA A O 1
ATOM 732 N N . THR A 1 98 ? 2.040 0.598 -14.261 1.00 96.81 98 THR A N 1
ATOM 733 C CA . THR A 1 98 ? 2.425 0.971 -12.890 1.00 96.81 98 THR A CA 1
ATOM 734 C C . THR A 1 98 ? 1.874 2.337 -12.486 1.00 96.81 98 THR A C 1
ATOM 736 O O . THR A 1 98 ? 1.468 2.506 -11.344 1.00 96.81 98 THR A O 1
ATOM 739 N N . LEU A 1 99 ? 1.776 3.304 -13.406 1.00 96.50 99 LEU A N 1
ATOM 740 C CA . LEU A 1 99 ? 1.169 4.605 -13.109 1.00 96.50 99 LEU A CA 1
ATOM 741 C C . LEU A 1 99 ? -0.332 4.479 -12.821 1.00 96.50 99 LEU A C 1
ATOM 743 O O . LEU A 1 99 ? -0.804 5.043 -11.838 1.00 96.50 99 LEU A O 1
ATOM 747 N N . ARG A 1 100 ? -1.069 3.716 -13.640 1.00 96.94 100 ARG A N 1
ATOM 748 C CA . ARG A 1 100 ? -2.501 3.465 -13.410 1.00 96.94 100 ARG A CA 1
ATOM 749 C C . ARG A 1 100 ? -2.738 2.766 -12.071 1.00 96.94 100 ARG A C 1
ATOM 751 O O . ARG A 1 100 ? -3.576 3.216 -11.297 1.00 96.94 100 ARG A O 1
ATOM 758 N N . ALA A 1 101 ? -1.953 1.731 -11.776 1.00 96.88 101 ALA A N 1
ATOM 759 C CA . ALA A 1 101 ? -2.011 1.027 -10.500 1.00 96.88 101 ALA A CA 1
ATOM 760 C C . ALA A 1 101 ? -1.676 1.946 -9.312 1.00 96.88 101 ALA A C 1
ATOM 762 O O . ALA A 1 101 ? -2.349 1.875 -8.291 1.00 96.88 101 ALA A O 1
ATOM 763 N N . ASN A 1 102 ? -0.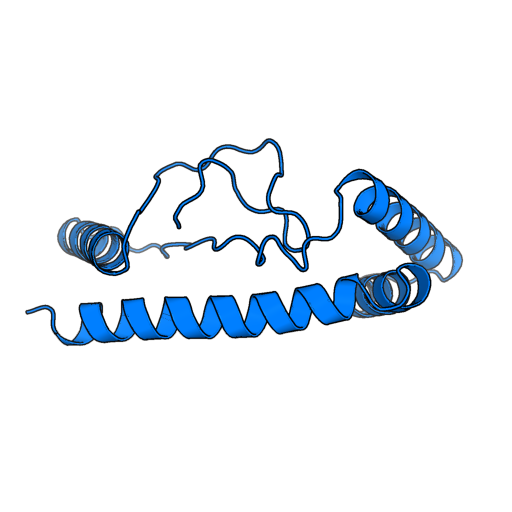692 2.846 -9.448 1.00 96.31 102 ASN A N 1
ATOM 764 C CA . ASN A 1 102 ? -0.340 3.811 -8.399 1.00 96.31 102 ASN A CA 1
ATOM 765 C C . ASN A 1 102 ? -1.497 4.770 -8.078 1.00 96.31 102 ASN A C 1
ATOM 767 O O . ASN A 1 102 ? -1.789 5.015 -6.912 1.00 96.31 102 ASN A O 1
ATOM 771 N N . ILE A 1 103 ? -2.162 5.302 -9.110 1.00 97.19 103 ILE A N 1
ATOM 772 C CA . ILE A 1 103 ? -3.307 6.211 -8.948 1.00 97.19 103 ILE A CA 1
ATOM 773 C C . ILE A 1 103 ? -4.470 5.476 -8.276 1.00 97.19 103 ILE A C 1
ATOM 775 O O . ILE A 1 103 ? -4.977 5.937 -7.258 1.00 97.19 103 ILE A O 1
ATOM 779 N N . ALA A 1 104 ? -4.832 4.296 -8.785 1.00 97.25 104 ALA A N 1
ATOM 780 C CA . ALA A 1 104 ? -5.909 3.497 -8.210 1.00 97.25 104 ALA A CA 1
ATOM 781 C C . ALA A 1 104 ? -5.611 3.072 -6.762 1.00 97.25 104 ALA A C 1
ATOM 783 O O . ALA A 1 104 ? -6.499 3.088 -5.912 1.00 97.25 104 ALA A O 1
ATOM 784 N N . LEU A 1 105 ? -4.357 2.726 -6.450 1.00 96.56 105 LEU A N 1
ATOM 785 C CA . LEU A 1 105 ? -3.925 2.427 -5.086 1.00 96.56 105 LEU A CA 1
ATOM 786 C C . LEU A 1 105 ? -4.035 3.658 -4.178 1.00 96.56 105 LEU A C 1
ATOM 788 O O . LEU A 1 105 ? -4.504 3.531 -3.051 1.00 96.56 105 LEU A O 1
ATOM 792 N N . LEU A 1 106 ? -3.629 4.839 -4.651 1.00 97.38 106 LEU A N 1
ATOM 793 C CA . LEU A 1 106 ? -3.731 6.087 -3.894 1.00 97.38 106 LEU A CA 1
ATOM 794 C C . LEU A 1 106 ? -5.188 6.404 -3.534 1.00 97.38 106 LEU A C 1
ATOM 796 O O . LEU A 1 106 ? -5.483 6.677 -2.371 1.00 97.38 106 LEU A O 1
ATOM 800 N N . GLU A 1 107 ? -6.093 6.324 -4.508 1.00 98.00 107 GLU A N 1
ATOM 801 C CA . GLU A 1 107 ? -7.531 6.532 -4.305 1.00 98.00 107 GLU A CA 1
ATOM 802 C C . GLU A 1 107 ? -8.116 5.493 -3.340 1.00 98.00 107 GLU A C 1
ATOM 804 O O . GLU A 1 107 ? -8.844 5.839 -2.407 1.00 98.00 107 GLU A O 1
ATOM 809 N N . ASN A 1 108 ? -7.743 4.221 -3.510 1.00 97.56 108 ASN A N 1
ATOM 810 C CA . ASN A 1 108 ? -8.191 3.131 -2.650 1.00 97.56 108 ASN A CA 1
ATOM 811 C C . ASN A 1 108 ? -7.711 3.304 -1.198 1.00 97.56 108 ASN A C 1
ATOM 813 O O . ASN A 1 108 ? -8.493 3.135 -0.261 1.00 97.56 108 ASN A O 1
ATOM 817 N N . ASN A 1 109 ? -6.449 3.697 -1.008 1.00 98.00 109 ASN A N 1
ATOM 818 C CA . ASN A 1 109 ? -5.877 3.993 0.303 1.00 98.00 109 ASN A CA 1
ATOM 819 C C . ASN A 1 109 ? -6.584 5.179 0.960 1.00 98.00 109 ASN A C 1
ATOM 821 O O . ASN A 1 109 ? -6.928 5.099 2.136 1.00 98.00 109 ASN A O 1
ATOM 825 N N . ALA A 1 110 ? -6.822 6.262 0.213 1.00 98.44 110 ALA A N 1
ATOM 826 C CA . ALA A 1 110 ? -7.508 7.444 0.725 1.00 98.44 110 ALA A CA 1
ATOM 827 C C . ALA A 1 110 ? -8.937 7.115 1.177 1.00 98.44 110 ALA A C 1
ATOM 829 O O . ALA A 1 110 ? -9.349 7.533 2.258 1.00 98.44 110 ALA A O 1
ATOM 830 N N . ARG A 1 111 ? -9.664 6.313 0.392 1.00 98.38 111 ARG A N 1
ATOM 831 C CA . ARG A 1 111 ? -11.010 5.846 0.738 1.00 98.38 111 ARG A CA 1
ATOM 832 C C . ARG A 1 111 ? -11.012 5.021 2.027 1.00 98.38 111 ARG A C 1
ATOM 834 O O . ARG A 1 111 ? -11.739 5.360 2.954 1.00 98.38 111 ARG A O 1
ATOM 841 N N . VAL A 1 112 ? -10.172 3.985 2.118 1.00 98.31 112 VAL A N 1
ATOM 842 C CA . VAL A 1 112 ? -10.092 3.130 3.320 1.00 98.31 112 VAL A CA 1
ATOM 843 C C . VAL A 1 112 ? -9.643 3.935 4.544 1.00 98.31 112 VAL A C 1
ATOM 845 O O . VAL A 1 112 ? -10.202 3.774 5.626 1.00 98.31 112 VAL A O 1
ATOM 848 N N . ALA A 1 113 ? -8.678 4.844 4.388 1.00 98.31 113 ALA A N 1
ATOM 849 C CA . ALA A 1 113 ? -8.235 5.717 5.472 1.00 98.31 113 ALA A CA 1
ATOM 850 C C . ALA A 1 113 ? -9.357 6.643 5.969 1.00 98.31 113 ALA A C 1
ATOM 852 O O . ALA A 1 113 ? -9.507 6.811 7.177 1.00 98.31 113 ALA A O 1
ATOM 853 N N . ALA A 1 114 ? -10.160 7.210 5.063 1.00 98.44 114 ALA A N 1
ATOM 854 C CA . ALA A 1 114 ? -11.307 8.039 5.424 1.00 98.44 114 ALA A CA 1
ATOM 855 C C . ALA A 1 114 ? -12.389 7.234 6.166 1.00 98.44 114 ALA A C 1
ATOM 857 O O . ALA A 1 114 ? -12.910 7.704 7.176 1.00 98.44 114 ALA A O 1
ATOM 858 N N . GLU A 1 115 ? -12.682 6.009 5.718 1.00 98.38 115 GLU A N 1
ATOM 859 C CA . GLU A 1 115 ? -13.612 5.097 6.399 1.00 98.38 115 GLU A CA 1
ATOM 860 C C . GLU A 1 115 ? -13.135 4.771 7.827 1.00 98.38 115 GLU A C 1
ATOM 862 O O . GLU A 1 115 ? -13.914 4.864 8.775 1.00 98.38 115 GLU A O 1
ATOM 867 N N . ILE A 1 116 ? -11.844 4.460 8.007 1.00 98.38 116 ILE A N 1
ATOM 868 C CA . ILE A 1 116 ? -11.245 4.211 9.330 1.00 98.38 116 ILE A CA 1
ATOM 869 C C . ILE A 1 116 ? -11.329 5.464 10.209 1.00 98.38 116 ILE A C 1
ATOM 871 O O . ILE A 1 116 ? -11.763 5.381 11.356 1.00 98.38 116 ILE A O 1
ATOM 875 N N . ALA A 1 117 ? -10.945 6.629 9.680 1.00 97.62 117 ALA A N 1
ATOM 876 C CA . ALA A 1 117 ? -10.956 7.888 10.420 1.00 97.62 117 ALA A CA 1
ATOM 877 C C . ALA A 1 117 ? -12.368 8.290 10.870 1.00 97.62 117 ALA A C 1
ATOM 879 O O . ALA A 1 117 ? -12.528 8.795 11.981 1.00 97.62 117 ALA A O 1
ATOM 880 N N . SER A 1 118 ? -13.386 8.036 10.040 1.00 97.94 118 SER A N 1
ATOM 881 C CA . SER A 1 118 ? -14.790 8.247 10.402 1.00 97.94 118 SER A CA 1
ATOM 882 C C . SER A 1 118 ? -15.173 7.385 11.600 1.00 97.94 118 SER A C 1
ATOM 884 O O . SER A 1 118 ? -15.649 7.919 12.595 1.00 97.94 118 SER A O 1
ATOM 886 N N . VAL A 1 119 ? -14.890 6.077 11.550 1.00 97.31 119 VAL A N 1
ATOM 887 C CA . VAL A 1 119 ? -15.196 5.172 12.669 1.00 97.31 119 VAL A CA 1
ATOM 888 C C . VAL A 1 119 ? -14.457 5.592 13.935 1.00 97.31 119 VAL A C 1
ATOM 890 O O . VAL A 1 119 ? -15.058 5.625 15.000 1.00 97.31 119 VAL A O 1
ATOM 893 N N . MET A 1 120 ? -13.175 5.952 13.828 1.00 95.00 120 MET A N 1
ATOM 894 C CA . MET A 1 120 ? -12.373 6.406 14.968 1.00 95.00 120 MET A CA 1
ATOM 895 C C . MET A 1 120 ? -12.895 7.704 15.591 1.00 95.00 120 MET A C 1
ATOM 897 O O . MET A 1 120 ? -12.774 7.880 16.798 1.00 95.00 120 MET A O 1
ATOM 901 N N . SER A 1 121 ? -13.455 8.605 14.783 1.00 93.81 121 SER A N 1
ATOM 902 C CA . SER A 1 121 ? -14.002 9.883 15.258 1.00 93.81 121 SER A CA 1
ATOM 903 C C . SER A 1 121 ? -15.293 9.702 16.059 1.00 93.81 121 SER A C 1
ATOM 905 O O . SER A 1 121 ? -15.583 10.516 16.931 1.00 93.81 121 SER A O 1
ATOM 907 N N . ASP A 1 122 ? -16.031 8.622 15.794 1.00 87.56 122 ASP A N 1
ATOM 908 C CA . ASP A 1 122 ? -17.244 8.246 16.527 1.00 87.56 122 ASP A CA 1
ATOM 909 C C . ASP A 1 122 ? -16.944 7.412 17.789 1.00 87.56 122 ASP A C 1
ATOM 911 O O . ASP A 1 122 ? -17.858 7.072 18.546 1.00 87.56 122 ASP A O 1
ATOM 915 N N . MET A 1 123 ? -15.676 7.050 18.032 1.00 79.75 123 MET A N 1
ATOM 916 C CA . MET A 1 123 ? -15.297 6.287 19.220 1.00 79.75 123 MET A CA 1
ATOM 917 C C . MET A 1 123 ? -15.252 7.188 20.465 1.00 79.75 123 MET A C 1
ATOM 919 O O . MET A 1 123 ? -14.642 8.257 20.419 1.00 79.75 123 MET A O 1
ATOM 923 N N . PRO A 1 124 ? -15.841 6.743 21.591 1.00 63.97 124 PRO A N 1
ATOM 924 C CA . PRO A 1 124 ? -15.753 7.437 22.870 1.00 63.97 124 PRO A CA 1
ATOM 925 C C . PRO A 1 124 ? -14.374 7.292 23.521 1.00 63.97 124 PRO A C 1
ATOM 927 O O . PRO A 1 124 ? -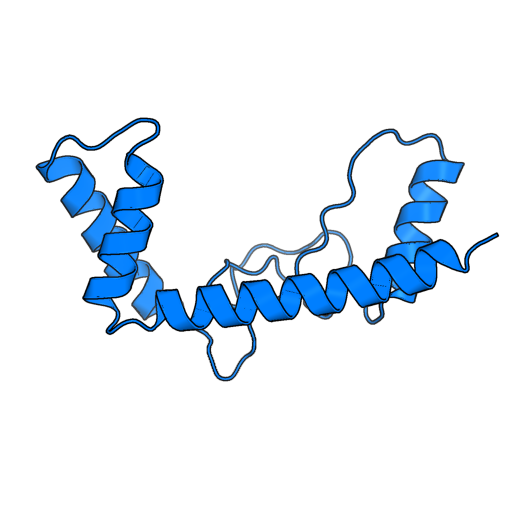13.718 6.228 23.327 1.00 63.97 124 PRO A O 1
#

Foldseek 3Di:
DPAQAQAPQLAHDDPHGDPDDDPALLSVLVVVVVCVVVVNPDDDDDGDYFPPVLHDDPVLQVVQQVVQVVVCVVVVNDDPRSVVSSQVSSCVSSVNSSVVSNVRRVVVVVVSVVRNVVSNVPDD

Nearest PDB structures (foldseek):
  4gim-assembly1_C  TM=9.451E-01  e=6.529E-08  Escherichia coli
  4gij-assembly1_B  TM=9.425E-01  e=6.155E-08  Escherichia coli
  4gil-assembly1_C  TM=9.418E-01  e=1.248E-07  Escherichia coli
  4gik-assembly1_C  TM=9.433E-01  e=4.051E-07  Escherichia coli
  8k07-assembly1_B  TM=9.240E-01  e=4.833E-07  Arabidopsis thaliana

Solvent-accessible surface area (backbone atoms only — not comparable to full-atom values): 6949 Å² total; per-residue (Å²): 67,76,44,70,38,43,40,52,69,46,17,53,68,58,90,41,73,52,97,71,72,29,88,48,45,61,51,50,36,51,53,53,49,52,37,54,76,71,66,51,90,70,86,85,87,82,53,68,54,31,56,82,93,49,46,44,56,62,72,58,49,52,50,34,48,52,53,23,53,52,48,30,60,76,67,71,51,51,78,86,54,32,60,62,50,38,55,52,43,27,18,65,73,49,79,41,45,54,50,54,25,50,53,52,32,51,54,51,47,51,51,54,50,50,52,24,52,53,51,49,69,73,55,131

Secondary structure (DSSP, 8-state):
---SB--BTTBS--SPBPS---SSHHHHHHHHHHHHHTT--S------PPPTTSPPPHHHHHHHHHHHHHHHHHTT--GGGHHHHHHHHHHHHTTTHHHHHHHHHHHHHHHHHHHHHHHHHT--

pLDDT: mean 95.75, std 3.75, range [63.97, 98.44]

Radius of gyra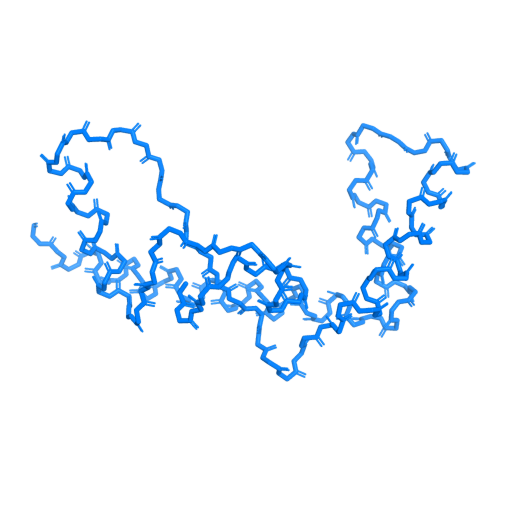tion: 17.43 Å; Cα contacts (8 Å, |Δi|>4): 137; chains: 1; bounding box: 42×25×48 Å